Protein AF-A0A060CIF2-F1 (afdb_monomer_lite)

pLDDT: mean 93.08, std 9.23, range [41.12, 98.56]

Structure (mmCIF, N/CA/C/O backbone):
data_AF-A0A060CIF2-F1
#
_entry.id   AF-A0A060CIF2-F1
#
loop_
_atom_site.group_PDB
_atom_site.id
_atom_site.type_symbol
_atom_site.label_atom_id
_atom_site.label_alt_id
_atom_site.label_comp_id
_atom_site.label_asym_id
_atom_site.label_entity_id
_atom_site.label_seq_id
_atom_site.pdbx_PDB_ins_code
_atom_site.Cartn_x
_atom_site.Cartn_y
_atom_site.Cartn_z
_atom_site.occupancy
_atom_site.B_iso_or_equiv
_atom_site.auth_seq_id
_atom_site.auth_comp_id
_atom_site.auth_asym_id
_atom_site.auth_atom_id
_atom_site.pdbx_PDB_model_num
ATOM 1 N N . MET A 1 1 ? 14.300 -0.535 22.846 1.00 42.78 1 MET A N 1
ATOM 2 C CA . MET A 1 1 ? 13.144 -0.936 22.012 1.00 42.78 1 MET A CA 1
ATOM 3 C C . MET A 1 1 ? 12.113 0.181 22.038 1.00 42.78 1 MET A C 1
ATOM 5 O O . MET A 1 1 ? 11.309 0.261 22.956 1.00 42.78 1 MET A O 1
ATOM 9 N N . GLU A 1 2 ? 1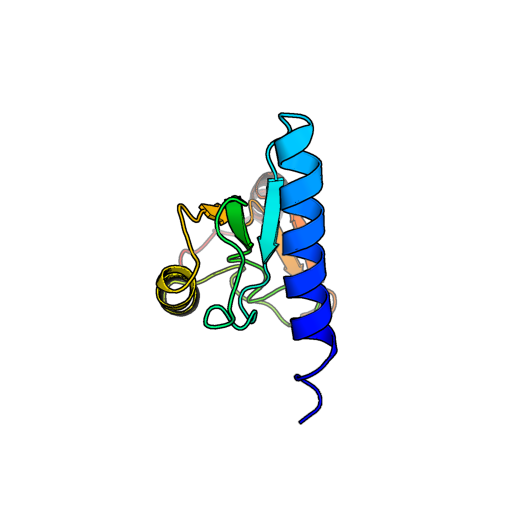2.183 1.083 21.065 1.00 41.12 2 GLU A N 1
ATOM 10 C CA . GLU A 1 2 ? 11.391 2.322 21.007 1.00 41.12 2 GLU A CA 1
ATOM 11 C C . GLU A 1 2 ? 10.076 2.160 20.210 1.00 41.12 2 GLU A C 1
ATOM 13 O O . GLU A 1 2 ? 9.310 3.102 20.050 1.00 41.12 2 GLU A O 1
ATOM 18 N N . GLY A 1 3 ? 9.745 0.927 19.802 1.00 55.94 3 GLY A N 1
ATOM 19 C CA . GLY A 1 3 ? 8.488 0.568 19.126 1.00 55.94 3 GLY A CA 1
ATOM 20 C C . GLY A 1 3 ? 7.241 0.479 20.025 1.00 55.94 3 GLY A C 1
ATOM 21 O O . GLY A 1 3 ? 6.191 0.052 19.572 1.00 55.94 3 GLY A O 1
ATOM 22 N N . SER A 1 4 ? 7.310 0.867 21.304 1.00 73.31 4 SER A N 1
ATOM 23 C CA . SER A 1 4 ? 6.275 0.529 22.304 1.00 73.31 4 SER A CA 1
ATOM 24 C C . SER A 1 4 ? 5.211 1.615 22.548 1.00 73.31 4 SER A C 1
ATOM 26 O O . SER A 1 4 ? 4.114 1.300 23.008 1.00 73.31 4 SER A O 1
ATOM 28 N N . ARG A 1 5 ? 5.480 2.900 22.258 1.00 80.62 5 ARG A N 1
ATOM 29 C CA . ARG A 1 5 ? 4.570 4.007 22.640 1.00 80.62 5 ARG A CA 1
ATOM 30 C C . ARG A 1 5 ? 3.763 4.578 21.477 1.00 80.62 5 ARG A C 1
ATOM 32 O O . ARG A 1 5 ? 2.575 4.838 21.646 1.00 80.62 5 ARG A O 1
ATOM 39 N N . THR A 1 6 ? 4.388 4.784 20.322 1.00 87.69 6 THR A N 1
ATOM 40 C CA . THR A 1 6 ? 3.715 5.361 19.147 1.00 87.69 6 THR A CA 1
ATOM 41 C C . THR A 1 6 ? 2.711 4.381 18.546 1.00 87.69 6 THR A C 1
ATOM 43 O O . THR A 1 6 ? 1.575 4.778 18.314 1.00 87.69 6 THR A O 1
ATOM 46 N N . ALA A 1 7 ? 3.071 3.098 18.417 1.00 87.81 7 ALA A N 1
ATOM 47 C CA . ALA A 1 7 ? 2.162 2.048 17.946 1.00 87.81 7 ALA A CA 1
ATOM 48 C C . ALA A 1 7 ? 0.898 1.950 18.819 1.00 87.81 7 ALA A C 1
ATOM 50 O O . ALA A 1 7 ? -0.215 2.060 18.318 1.00 87.81 7 ALA A O 1
ATOM 51 N N . LYS A 1 8 ? 1.052 1.898 20.151 1.00 93.06 8 LYS A N 1
ATOM 52 C CA . LYS A 1 8 ? -0.091 1.888 21.085 1.00 93.06 8 LYS A CA 1
ATOM 53 C C . LYS A 1 8 ? -0.981 3.124 20.953 1.00 93.06 8 LYS A C 1
ATOM 55 O O . LYS A 1 8 ? -2.201 3.002 20.977 1.00 93.06 8 LYS A O 1
ATOM 60 N N . LYS A 1 9 ? -0.386 4.314 20.800 1.00 96.31 9 LYS A N 1
ATOM 61 C CA . LYS A 1 9 ? -1.144 5.554 20.567 1.00 96.31 9 LYS A CA 1
ATOM 62 C C . LYS A 1 9 ? -1.899 5.516 19.242 1.00 96.31 9 LYS A C 1
ATOM 64 O O . LYS A 1 9 ? -3.032 5.975 19.200 1.00 96.31 9 LYS A O 1
ATOM 69 N N . PHE A 1 10 ? -1.286 4.979 18.190 1.00 96.38 10 PHE A N 1
ATOM 70 C CA . PHE A 1 10 ? -1.923 4.833 16.887 1.00 96.38 10 PHE A CA 1
ATOM 71 C C . PHE A 1 10 ? -3.115 3.874 16.951 1.00 96.38 10 PHE A C 1
ATOM 73 O O . PHE A 1 10 ? -4.204 4.244 16.532 1.00 96.38 10 PHE A O 1
ATOM 80 N N . LEU A 1 11 ? -2.958 2.698 17.562 1.00 97.06 11 LEU A N 1
ATOM 81 C CA . LEU A 1 11 ? -4.053 1.732 17.727 1.00 97.06 11 LEU A CA 1
ATOM 82 C C . LEU A 1 11 ? -5.210 2.312 18.550 1.00 97.06 11 LEU A C 1
ATOM 84 O O . LEU A 1 11 ? -6.367 2.201 18.152 1.00 97.06 11 LEU A O 1
ATOM 88 N N . HIS A 1 12 ? -4.901 3.007 19.648 1.00 97.56 12 HIS A N 1
ATOM 89 C CA . HIS A 1 12 ? -5.919 3.687 20.449 1.00 97.56 12 HIS A CA 1
ATOM 90 C C . HIS A 1 12 ? -6.605 4.824 19.676 1.00 97.56 12 HIS A C 1
ATOM 92 O O . HIS A 1 12 ? -7.816 5.016 19.766 1.00 97.56 12 HIS A O 1
ATOM 98 N N . PHE A 1 13 ? -5.849 5.561 18.862 1.00 98.19 13 PHE A N 1
ATOM 99 C CA . PHE A 1 13 ? -6.417 6.559 17.964 1.00 98.19 13 PHE A CA 1
ATOM 100 C C . PHE A 1 13 ? -7.375 5.925 16.946 1.00 98.19 13 PHE A C 1
ATOM 102 O O . PHE A 1 13 ? -8.459 6.466 16.735 1.00 98.19 13 PHE A O 1
ATOM 109 N N . LEU A 1 14 ? -7.027 4.773 16.363 1.00 98.12 14 LEU A N 1
ATOM 110 C CA . LEU A 1 14 ? -7.911 4.051 15.443 1.00 98.12 14 LEU A CA 1
ATOM 111 C C . LEU A 1 14 ? -9.210 3.609 16.121 1.00 98.12 14 LEU A C 1
ATOM 113 O O . LEU A 1 14 ? -10.274 3.729 15.519 1.00 98.12 14 LEU A O 1
ATOM 117 N N . GLU A 1 15 ? -9.144 3.142 17.367 1.00 98.06 15 GLU A N 1
ATOM 118 C CA . GLU A 1 15 ? -10.321 2.754 18.153 1.00 98.06 15 GLU A CA 1
ATOM 119 C C . GLU A 1 15 ? -11.275 3.940 18.371 1.00 98.06 15 GLU A C 1
ATOM 121 O O . GLU A 1 15 ? -12.478 3.842 18.100 1.00 98.06 15 GLU A O 1
ATOM 126 N N . ILE A 1 16 ? -10.735 5.090 18.791 1.00 98.44 16 ILE A N 1
ATOM 127 C CA . ILE A 1 16 ? -11.511 6.325 18.963 1.00 98.44 16 ILE A CA 1
ATOM 128 C C . ILE A 1 16 ? -12.101 6.763 17.621 1.00 98.44 16 ILE A C 1
ATOM 130 O O . ILE A 1 16 ? -13.302 7.026 17.529 1.00 98.44 16 ILE A O 1
ATOM 134 N N . LEU A 1 17 ? -11.276 6.829 16.574 1.00 98.56 17 LEU A N 1
ATOM 135 C CA . LEU A 1 17 ? -11.692 7.306 15.260 1.00 98.56 17 LEU A CA 1
ATOM 136 C C . LEU A 1 17 ? -12.785 6.418 14.666 1.00 98.56 17 LEU A C 1
ATOM 138 O O . LEU A 1 17 ? -13.763 6.941 14.131 1.00 98.56 17 LEU A O 1
ATOM 142 N N . TYR A 1 18 ? -12.658 5.097 14.793 1.00 98.25 18 TYR A N 1
ATOM 143 C CA . TYR A 1 18 ? -13.677 4.160 14.337 1.00 98.25 18 TYR A CA 1
ATOM 144 C C . TYR A 1 18 ? -14.981 4.340 15.108 1.00 98.25 18 TYR A C 1
ATOM 146 O O . TYR A 1 18 ? -16.031 4.490 14.489 1.00 98.25 18 TYR A O 1
ATOM 154 N N . THR A 1 19 ? -14.919 4.412 16.440 1.00 98.31 19 THR A N 1
ATOM 155 C CA . THR A 1 19 ? -16.103 4.607 17.289 1.00 98.31 19 THR A CA 1
ATOM 156 C C . THR A 1 19 ? -16.866 5.869 16.892 1.00 98.31 19 THR A C 1
ATOM 158 O O . THR A 1 19 ? -18.075 5.824 16.659 1.00 98.31 19 THR A O 1
ATOM 161 N N . GLN A 1 20 ? -16.154 6.989 16.747 1.00 98.50 20 GLN A N 1
ATOM 162 C CA . GLN A 1 20 ? -16.744 8.277 16.376 1.00 98.50 20 GLN A CA 1
ATOM 163 C C . GLN A 1 20 ? -17.279 8.287 14.939 1.00 98.50 20 GLN A C 1
ATOM 165 O O . GLN A 1 20 ? -18.332 8.866 14.674 1.00 98.50 20 GLN A O 1
ATOM 170 N N . SER A 1 21 ? -16.575 7.643 14.006 1.00 98.31 21 SER A N 1
ATOM 171 C CA . SER A 1 21 ? -17.008 7.543 12.607 1.00 98.31 21 SER A CA 1
ATOM 172 C C . SER A 1 21 ? -18.264 6.683 12.483 1.00 98.31 21 SER A C 1
ATOM 174 O O . SER A 1 21 ? -19.242 7.100 11.864 1.00 98.31 21 SER A O 1
ATOM 176 N N . ASN A 1 22 ? -18.284 5.531 13.155 1.00 97.69 22 ASN A N 1
ATOM 177 C CA . ASN A 1 22 ? -19.401 4.595 13.135 1.00 97.69 22 ASN A CA 1
ATOM 178 C C . ASN A 1 22 ? -20.673 5.197 13.753 1.00 97.69 22 ASN A C 1
ATOM 180 O O . ASN A 1 22 ? -21.751 5.062 13.182 1.00 97.69 22 ASN A O 1
ATOM 184 N N . GLN A 1 23 ? -20.555 5.945 14.859 1.00 98.25 23 GLN A N 1
ATOM 185 C CA . GLN A 1 23 ? -21.681 6.688 15.455 1.00 98.25 23 GLN A CA 1
ATOM 186 C C . GLN A 1 23 ? -22.319 7.697 14.488 1.00 98.25 23 GLN A C 1
ATOM 188 O O . GLN A 1 23 ? -23.492 8.033 14.629 1.00 98.25 23 GLN A O 1
ATOM 193 N N . LYS A 1 24 ? -21.559 8.167 13.494 1.00 98.31 24 LYS A N 1
ATOM 194 C CA . LYS A 1 24 ? -22.017 9.093 12.451 1.00 98.31 24 LYS A CA 1
ATOM 195 C C . LYS A 1 24 ? -22.400 8.391 11.144 1.00 98.31 24 LYS A C 1
ATOM 197 O O . LYS A 1 24 ? -22.661 9.070 10.155 1.00 98.31 24 LYS A O 1
ATOM 202 N N . GLY A 1 25 ? -22.404 7.057 11.108 1.00 98.06 25 GLY A N 1
ATOM 203 C CA . GLY A 1 25 ? -22.665 6.281 9.892 1.00 98.06 25 GLY A CA 1
ATOM 204 C C . GLY A 1 25 ? -21.562 6.389 8.830 1.00 98.06 25 GLY A C 1
ATOM 205 O O . GLY A 1 25 ? -21.808 6.101 7.660 1.00 98.06 25 GLY A O 1
ATOM 206 N N . LEU A 1 26 ? -20.352 6.814 9.211 1.00 98.38 26 LEU A N 1
ATOM 207 C CA . LEU A 1 26 ? -19.204 6.940 8.315 1.00 98.38 26 LEU A CA 1
ATOM 208 C C . LEU A 1 26 ? -18.354 5.667 8.344 1.00 98.38 26 LEU A C 1
ATOM 210 O O . LEU A 1 26 ? -18.027 5.140 9.409 1.00 98.38 26 LEU A O 1
ATOM 214 N N . LYS A 1 27 ? -17.946 5.202 7.160 1.00 97.06 27 LYS A N 1
ATOM 215 C CA . LYS A 1 27 ? -16.992 4.095 7.014 1.00 97.06 27 LYS A CA 1
ATOM 216 C C . LYS A 1 27 ? -15.567 4.607 7.216 1.00 97.06 27 LYS A C 1
ATOM 218 O O . LYS A 1 27 ? -15.231 5.684 6.728 1.00 97.06 27 LYS A O 1
ATOM 223 N N . LEU A 1 28 ? -14.726 3.809 7.873 1.00 97.69 28 LEU A N 1
ATOM 224 C CA . LEU A 1 28 ? -13.309 4.113 8.066 1.00 97.69 28 LEU A CA 1
ATOM 225 C C . LEU A 1 28 ? -12.438 3.148 7.258 1.00 97.69 28 LEU A C 1
ATOM 227 O O . LEU A 1 28 ? -12.608 1.932 7.348 1.00 97.69 28 LEU A O 1
ATOM 231 N N . ARG A 1 29 ? -11.488 3.701 6.502 1.00 97.75 29 ARG A N 1
ATOM 232 C CA . ARG A 1 29 ? -10.416 2.971 5.822 1.00 97.75 29 ARG A CA 1
ATOM 233 C C . ARG A 1 29 ? -9.070 3.438 6.370 1.00 97.75 29 ARG A C 1
ATOM 235 O O . ARG A 1 29 ? -8.896 4.633 6.593 1.00 97.75 29 ARG A O 1
ATOM 242 N N . VAL A 1 30 ? -8.153 2.503 6.596 1.00 97.81 30 VAL A N 1
ATOM 243 C CA . VAL A 1 30 ? -6.820 2.764 7.150 1.00 97.81 30 VAL A CA 1
ATOM 244 C C . VAL A 1 30 ? -5.774 2.163 6.226 1.00 97.81 30 VAL A C 1
ATOM 246 O O . VAL A 1 30 ? -5.763 0.948 6.020 1.00 97.81 30 VAL A O 1
ATOM 249 N N . ASP A 1 31 ? -4.889 3.012 5.713 1.00 97.69 31 ASP A N 1
ATOM 250 C CA . ASP A 1 31 ? -3.772 2.585 4.880 1.00 97.69 31 ASP A CA 1
ATOM 251 C C . ASP A 1 31 ? -2.569 2.237 5.766 1.00 97.69 31 ASP A C 1
ATOM 253 O O . ASP A 1 31 ? -2.183 3.010 6.647 1.00 97.69 31 ASP A O 1
ATOM 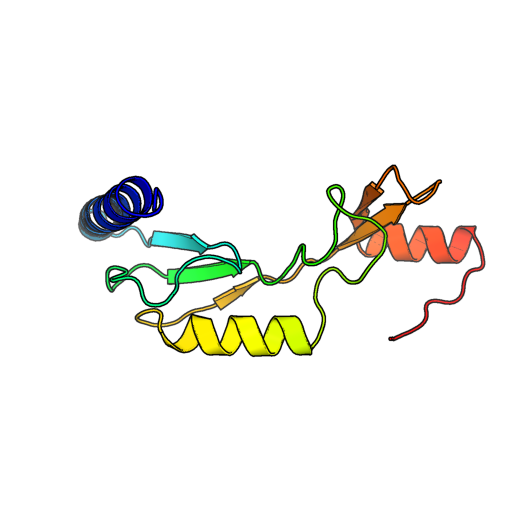257 N N . LEU A 1 32 ? -1.991 1.058 5.547 1.00 97.50 32 LEU A N 1
ATOM 258 C CA . LEU A 1 32 ? -0.857 0.530 6.298 1.00 97.50 32 LEU A CA 1
ATOM 259 C C . LEU A 1 32 ? 0.326 0.280 5.364 1.00 97.50 32 LEU A C 1
ATOM 261 O O . LEU A 1 32 ? 0.173 -0.231 4.250 1.00 97.50 32 LEU A O 1
ATOM 265 N N . GLU A 1 33 ? 1.525 0.605 5.837 1.00 95.94 33 GLU A N 1
ATOM 266 C CA . GLU A 1 33 ? 2.753 0.263 5.127 1.00 95.94 33 GLU A CA 1
ATOM 267 C C . GLU A 1 33 ? 3.093 -1.235 5.277 1.00 95.94 33 GLU A C 1
ATOM 269 O O . GLU A 1 33 ? 2.760 -1.843 6.297 1.00 95.94 33 GLU A O 1
ATOM 274 N N . PRO A 1 34 ? 3.802 -1.847 4.314 1.00 95.75 34 PRO A N 1
ATOM 275 C CA . PRO A 1 34 ? 4.172 -3.269 4.326 1.00 95.75 34 PRO A CA 1
ATOM 276 C C . PRO A 1 34 ? 4.955 -3.759 5.549 1.00 95.75 34 PRO A C 1
ATOM 278 O O . PRO A 1 34 ? 4.958 -4.956 5.827 1.00 95.75 34 PRO A O 1
ATOM 281 N N . ALA A 1 35 ? 5.664 -2.856 6.234 1.00 92.94 35 ALA A N 1
ATOM 282 C CA . ALA A 1 35 ? 6.474 -3.157 7.416 1.00 92.94 35 ALA A CA 1
ATOM 283 C C . ALA A 1 35 ? 5.699 -3.011 8.738 1.00 92.94 35 ALA A C 1
ATOM 285 O O . ALA A 1 35 ? 6.256 -3.253 9.810 1.00 92.94 35 ALA A O 1
ATOM 286 N N . THR A 1 36 ? 4.425 -2.621 8.665 1.00 92.75 36 THR A N 1
ATOM 287 C CA . THR A 1 36 ? 3.551 -2.469 9.827 1.00 92.75 36 THR A CA 1
ATOM 288 C C . THR A 1 36 ? 3.474 -3.783 10.621 1.00 92.75 36 THR A C 1
ATOM 290 O O . THR A 1 36 ? 3.331 -4.851 10.019 1.00 92.75 36 THR A O 1
ATOM 293 N N . PRO A 1 37 ? 3.524 -3.750 11.967 1.00 94.44 37 PRO A N 1
ATOM 294 C CA . PRO A 1 37 ? 3.373 -4.944 12.796 1.00 94.44 37 PRO A CA 1
ATOM 295 C C . PRO A 1 37 ? 1.927 -5.467 12.763 1.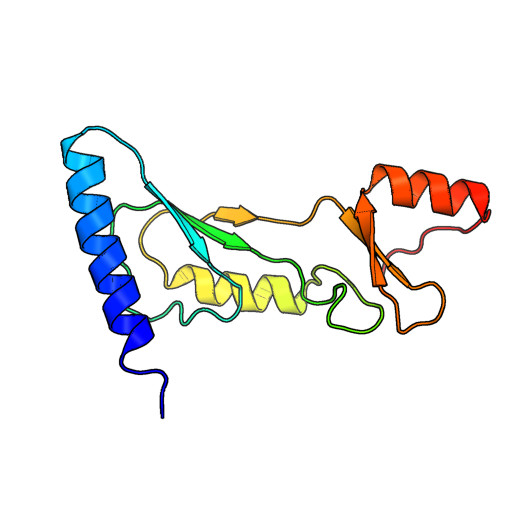00 94.44 37 PRO A C 1
ATOM 297 O O . PRO A 1 37 ? 1.132 -5.191 13.651 1.00 94.44 37 PRO A O 1
ATOM 300 N N . PHE A 1 38 ? 1.569 -6.257 11.748 1.00 95.88 38 PHE A N 1
ATOM 301 C CA . PHE A 1 38 ? 0.191 -6.731 11.533 1.00 95.88 38 PHE A CA 1
ATOM 302 C C . PHE A 1 38 ? -0.394 -7.586 12.670 1.00 95.88 38 PHE A C 1
ATOM 304 O O . PHE A 1 38 ? -1.606 -7.751 12.737 1.00 95.88 38 PHE A O 1
ATOM 311 N N . ALA A 1 39 ? 0.453 -8.122 13.552 1.00 95.62 39 ALA A N 1
ATOM 312 C CA . ALA A 1 39 ? 0.045 -8.891 14.728 1.00 95.62 39 ALA A CA 1
ATOM 313 C C . ALA A 1 39 ? -0.396 -8.018 15.921 1.00 95.62 39 ALA A C 1
ATOM 315 O O . ALA A 1 39 ? -0.844 -8.554 16.936 1.00 95.62 39 ALA A O 1
ATOM 316 N N . ASP A 1 40 ? -0.234 -6.696 15.835 1.00 96.06 40 ASP A N 1
ATOM 317 C CA . ASP A 1 40 ? -0.705 -5.776 16.865 1.00 96.06 40 ASP A CA 1
ATOM 318 C C . ASP A 1 40 ? -2.244 -5.810 16.984 1.00 96.06 40 ASP A C 1
ATOM 320 O O . ASP A 1 40 ? -2.939 -6.184 16.036 1.00 96.06 40 ASP A O 1
ATOM 324 N N . PRO A 1 41 ? -2.820 -5.415 18.136 1.00 95.62 41 PRO A N 1
ATOM 325 C CA . PRO A 1 41 ? -4.261 -5.497 18.374 1.00 95.62 41 PRO A CA 1
ATOM 326 C C . PRO A 1 41 ? -5.032 -4.383 17.643 1.00 95.62 41 PRO A C 1
ATOM 328 O O . PRO A 1 41 ? -5.548 -3.449 18.258 1.00 95.62 41 PRO A O 1
ATOM 331 N N . TYR A 1 42 ? -5.099 -4.468 16.315 1.00 97.31 42 TYR A N 1
ATOM 332 C CA . TYR A 1 42 ? -5.914 -3.589 15.479 1.00 97.31 42 TYR A CA 1
ATOM 333 C C . TYR A 1 42 ? -7.404 -3.708 15.849 1.00 97.31 42 TYR A C 1
ATOM 335 O O . TYR A 1 42 ? -7.894 -4.821 16.055 1.00 97.31 42 TYR A O 1
ATOM 343 N N . PRO A 1 43 ? -8.149 -2.589 15.950 1.00 96.81 43 PRO A N 1
ATOM 344 C CA . PRO A 1 43 ? -9.576 -2.645 16.246 1.00 96.81 43 PRO A CA 1
ATOM 345 C C . PRO A 1 43 ? -10.361 -3.297 15.101 1.00 96.81 43 PRO A C 1
ATOM 347 O O . PRO A 1 43 ? -10.094 -3.068 13.925 1.00 96.81 43 PRO A O 1
ATOM 350 N N . LEU A 1 44 ? -11.383 -4.082 15.436 1.00 97.00 44 LEU A N 1
ATOM 351 C CA . LEU A 1 44 ? -12.328 -4.595 14.445 1.00 97.00 44 LEU A CA 1
ATOM 352 C C . LEU A 1 44 ? -13.218 -3.457 13.921 1.00 97.00 44 LEU A C 1
ATOM 354 O O . LEU A 1 44 ? -13.718 -2.652 14.705 1.00 97.00 44 LEU A O 1
ATOM 358 N N . GLY A 1 45 ? -13.476 -3.439 12.611 1.00 96.00 45 GLY A N 1
ATOM 359 C CA . GLY A 1 45 ? -14.453 -2.540 11.990 1.00 96.00 45 GLY A CA 1
ATOM 360 C C . GLY A 1 45 ? -13.915 -1.648 10.868 1.00 96.00 45 GLY A C 1
ATOM 361 O O . GLY A 1 45 ? -14.573 -1.570 9.827 1.00 96.00 45 GLY A O 1
ATOM 362 N N . PRO A 1 46 ? -12.740 -1.004 11.006 1.00 97.31 46 PRO A N 1
ATOM 363 C CA . PRO A 1 46 ? -12.090 -0.334 9.886 1.00 97.31 46 PRO A CA 1
ATOM 364 C C . PRO A 1 46 ? -11.768 -1.312 8.751 1.00 97.31 46 PRO A C 1
ATOM 366 O O . PRO A 1 46 ? -11.462 -2.479 8.989 1.00 97.31 46 PRO A O 1
ATOM 369 N N . GLN A 1 47 ? -11.778 -0.824 7.511 1.00 97.81 47 GLN A N 1
ATOM 370 C CA . GLN A 1 47 ? -11.174 -1.541 6.391 1.00 97.81 47 GLN A CA 1
ATOM 371 C C . GLN A 1 47 ? -9.675 -1.247 6.362 1.00 97.81 47 GLN A C 1
ATOM 373 O O . GLN A 1 47 ? -9.278 -0.095 6.184 1.00 97.81 47 GLN A O 1
ATOM 378 N N . TYR A 1 48 ? -8.849 -2.281 6.470 1.00 98.25 48 TYR A N 1
ATOM 379 C CA . TYR A 1 48 ? -7.400 -2.142 6.358 1.00 98.25 48 TYR A CA 1
ATOM 380 C C . TYR A 1 48 ? -6.941 -2.358 4.919 1.00 98.25 48 TYR A C 1
ATOM 382 O O . TYR A 1 48 ? -7.244 -3.387 4.309 1.00 98.25 48 TYR A O 1
ATOM 390 N N . VAL A 1 49 ? -6.204 -1.389 4.381 1.00 98.25 49 VAL A N 1
ATOM 391 C CA . VAL A 1 49 ? -5.589 -1.471 3.054 1.00 98.25 49 VAL A CA 1
ATOM 392 C C . VAL A 1 49 ? -4.080 -1.469 3.215 1.00 98.25 49 VAL A C 1
ATOM 394 O O . VAL A 1 49 ? -3.518 -0.553 3.804 1.00 98.25 49 VAL A O 1
ATOM 397 N N . VAL A 1 50 ? -3.408 -2.495 2.703 1.00 98.31 50 VAL A N 1
ATOM 398 C CA . VAL A 1 50 ? -1.946 -2.575 2.761 1.00 98.31 50 VAL A CA 1
ATOM 399 C C . VAL A 1 50 ? -1.353 -2.128 1.435 1.00 98.31 50 VAL A C 1
ATOM 401 O O . VAL A 1 50 ? -1.726 -2.616 0.367 1.00 98.31 50 VAL A O 1
ATOM 404 N N . MET A 1 51 ? -0.424 -1.181 1.512 1.00 97.75 51 MET A N 1
ATOM 405 C CA . MET A 1 51 ? 0.256 -0.579 0.368 1.00 97.75 51 MET A CA 1
ATOM 406 C C . MET A 1 51 ? 1.374 -1.493 -0.144 1.00 97.75 51 MET A C 1
ATOM 408 O O . MET A 1 51 ? 2.541 -1.264 0.160 1.00 97.75 51 MET A O 1
ATOM 412 N N . ILE A 1 52 ? 1.042 -2.543 -0.904 1.00 97.38 52 ILE A N 1
ATOM 413 C CA . ILE A 1 52 ? 2.004 -3.526 -1.442 1.00 97.38 52 ILE A CA 1
ATOM 414 C C . ILE A 1 52 ? 2.737 -2.951 -2.664 1.00 97.38 52 ILE A C 1
ATOM 416 O O . ILE A 1 52 ? 2.646 -3.440 -3.788 1.00 97.38 52 ILE A O 1
ATOM 420 N N . TYR A 1 53 ? 3.469 -1.869 -2.439 1.00 94.56 53 TYR A N 1
ATOM 421 C CA . TYR A 1 53 ? 4.330 -1.212 -3.410 1.00 94.56 53 TYR A CA 1
ATOM 422 C C . TYR A 1 53 ? 5.469 -0.486 -2.690 1.00 94.56 53 TYR A C 1
ATOM 424 O O . TYR A 1 53 ? 5.559 -0.505 -1.465 1.00 94.56 53 TYR A O 1
ATOM 432 N N . ASN A 1 54 ? 6.337 0.172 -3.463 1.00 91.94 54 ASN A N 1
ATOM 433 C CA . ASN A 1 54 ? 7.537 0.851 -2.976 1.00 91.94 54 ASN A CA 1
ATOM 434 C C . ASN A 1 54 ? 8.546 -0.092 -2.303 1.00 91.94 54 ASN A C 1
ATOM 436 O O . ASN A 1 54 ? 9.294 0.343 -1.435 1.00 91.94 54 ASN A O 1
ATOM 440 N N . LEU A 1 55 ? 8.616 -1.354 -2.748 1.00 94.81 55 LEU A N 1
ATOM 441 C CA . LEU A 1 55 ? 9.782 -2.200 -2.475 1.00 94.81 55 LEU A CA 1
ATOM 442 C C . LEU A 1 55 ? 11.062 -1.527 -3.000 1.00 94.81 55 LEU A C 1
ATOM 444 O O . LEU A 1 55 ? 12.074 -1.498 -2.309 1.00 94.81 55 LEU A O 1
ATOM 448 N N . TYR A 1 56 ? 10.962 -0.944 -4.198 1.00 93.25 56 TYR A N 1
ATOM 449 C CA . TYR A 1 56 ? 11.910 0.013 -4.755 1.00 93.25 56 TYR A CA 1
ATOM 450 C C . TYR A 1 56 ? 11.174 1.303 -5.147 1.00 9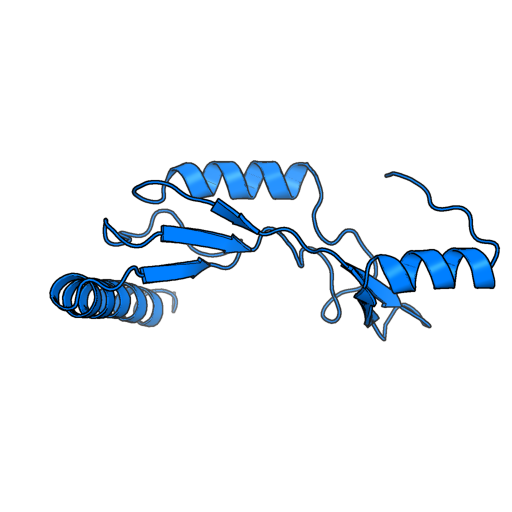3.25 56 TYR A C 1
ATOM 452 O O . TYR A 1 56 ? 9.994 1.293 -5.523 1.00 93.25 56 TYR A O 1
ATOM 460 N N . GLY A 1 57 ? 11.855 2.440 -5.048 1.00 91.00 57 GLY A N 1
ATOM 461 C CA . GLY A 1 57 ? 11.292 3.756 -5.324 1.00 91.00 57 GLY A CA 1
ATOM 462 C C . GLY A 1 57 ? 12.351 4.852 -5.378 1.00 91.00 57 GLY A C 1
ATOM 463 O O . GLY A 1 57 ? 13.538 4.583 -5.473 1.00 91.00 57 GLY A O 1
ATOM 464 N N . THR A 1 58 ? 11.933 6.112 -5.276 1.00 90.88 58 THR A N 1
ATOM 465 C CA . THR A 1 58 ? 12.851 7.271 -5.292 1.00 90.88 58 THR A CA 1
ATOM 466 C C . THR A 1 58 ? 13.831 7.310 -4.111 1.00 90.88 58 THR A C 1
ATOM 468 O O . THR A 1 58 ? 14.793 8.065 -4.133 1.00 90.88 58 THR A O 1
ATOM 471 N N . HIS A 1 59 ? 13.587 6.501 -3.080 1.00 88.44 59 HIS A N 1
ATOM 472 C CA . HIS A 1 59 ? 14.429 6.339 -1.896 1.00 88.44 59 HIS A CA 1
ATOM 473 C C . HIS A 1 59 ? 15.428 5.171 -2.020 1.00 88.44 59 HIS A C 1
ATOM 475 O O . HIS A 1 59 ? 16.145 4.875 -1.067 1.00 88.44 59 HIS A O 1
ATOM 481 N N . SER A 1 60 ? 15.451 4.479 -3.161 1.00 89.69 60 SER A N 1
ATOM 482 C CA . SER A 1 60 ? 16.327 3.342 -3.448 1.00 89.69 60 SER A CA 1
ATOM 483 C C . SER A 1 60 ? 16.937 3.462 -4.851 1.00 89.69 60 SER A C 1
ATOM 485 O O . SER A 1 60 ? 16.585 4.348 -5.632 1.00 89.69 60 SER A O 1
ATOM 487 N N . GLY A 1 61 ? 17.820 2.524 -5.199 1.00 90.25 61 GLY A N 1
ATOM 488 C CA . GLY A 1 61 ? 18.214 2.300 -6.593 1.00 90.25 61 GLY A CA 1
ATOM 489 C C . GLY A 1 61 ? 17.097 1.648 -7.429 1.00 90.25 61 GLY A C 1
ATOM 490 O O . GLY A 1 61 ? 15.999 1.414 -6.903 1.00 90.25 61 GLY A O 1
ATOM 491 N N . PRO A 1 62 ? 17.377 1.331 -8.707 1.00 92.44 62 PRO A N 1
ATOM 492 C CA . PRO A 1 62 ? 16.434 0.674 -9.609 1.00 92.44 62 PRO A CA 1
ATOM 493 C C . PRO A 1 62 ? 15.954 -0.684 -9.090 1.00 92.44 62 PRO A C 1
ATOM 495 O O . PRO A 1 62 ? 16.732 -1.460 -8.533 1.00 92.44 62 PRO A O 1
ATOM 498 N N . GLY A 1 63 ? 14.677 -0.984 -9.315 1.00 92.81 63 GLY A N 1
ATOM 499 C CA . GLY A 1 63 ? 14.086 -2.280 -8.994 1.00 92.81 63 GLY A CA 1
ATOM 500 C C . GLY A 1 63 ? 12.558 -2.282 -9.085 1.00 92.81 63 GLY A C 1
ATOM 501 O O . GLY A 1 63 ? 11.945 -1.240 -9.348 1.00 92.81 63 GLY A O 1
ATOM 502 N N . PRO A 1 64 ? 11.924 -3.448 -8.875 1.00 94.69 64 PRO A N 1
ATOM 503 C CA . PRO A 1 64 ? 10.481 -3.604 -9.011 1.00 94.69 64 PRO A CA 1
ATOM 504 C C . PRO A 1 64 ? 9.717 -2.862 -7.908 1.00 94.69 64 PRO A C 1
ATOM 506 O O . PRO A 1 64 ? 10.077 -2.905 -6.733 1.00 94.69 64 PRO A O 1
ATOM 509 N N . LYS A 1 65 ? 8.586 -2.232 -8.245 1.00 94.88 65 LYS A N 1
ATOM 510 C CA . LYS A 1 65 ? 7.715 -1.602 -7.232 1.00 94.88 65 LYS A CA 1
ATOM 511 C C . LYS A 1 65 ? 7.148 -2.621 -6.243 1.00 94.88 65 LYS A C 1
ATOM 513 O O . LYS A 1 65 ? 6.975 -2.287 -5.071 1.00 94.88 65 LYS A O 1
ATOM 518 N N . ALA A 1 66 ? 6.894 -3.837 -6.716 1.00 96.06 66 ALA A N 1
ATOM 519 C CA . ALA A 1 66 ? 6.552 -5.024 -5.946 1.00 96.06 66 ALA A CA 1
ATOM 520 C C . ALA A 1 66 ? 6.985 -6.266 -6.744 1.00 96.06 66 ALA A C 1
ATOM 522 O O . ALA A 1 66 ? 6.909 -6.249 -7.968 1.00 96.06 66 ALA A O 1
ATOM 523 N N . ASN A 1 67 ? 7.419 -7.327 -6.063 1.00 96.06 67 ASN A N 1
ATOM 524 C CA . ASN A 1 67 ? 7.727 -8.626 -6.671 1.00 96.06 67 ASN A CA 1
ATOM 525 C C . ASN A 1 67 ? 7.006 -9.759 -5.924 1.00 96.06 67 ASN A C 1
ATOM 527 O O . ASN A 1 67 ? 6.478 -9.545 -4.831 1.00 96.06 67 ASN A O 1
ATOM 531 N N . GLU A 1 68 ? 6.980 -10.964 -6.496 1.00 96.19 68 GLU A N 1
ATOM 532 C CA . GLU A 1 68 ? 6.256 -12.101 -5.911 1.00 96.19 68 GLU A CA 1
ATOM 533 C C . GLU A 1 68 ? 6.681 -12.416 -4.461 1.00 96.19 68 GLU A C 1
ATOM 535 O O . GLU A 1 68 ? 5.796 -12.451 -3.598 1.00 96.19 68 GLU A O 1
ATOM 540 N N . PRO A 1 69 ? 7.982 -12.549 -4.117 1.00 96.88 69 PRO A N 1
ATOM 541 C CA . PRO A 1 69 ? 8.386 -12.820 -2.734 1.00 96.88 69 PRO A CA 1
ATOM 542 C C . PRO A 1 69 ? 7.895 -11.761 -1.741 1.00 96.88 69 PRO A C 1
ATOM 544 O O . PRO A 1 69 ? 7.455 -12.084 -0.634 1.00 96.88 69 PRO A O 1
ATOM 547 N N . PHE A 1 70 ? 7.941 -10.487 -2.135 1.00 97.12 70 PHE A N 1
ATOM 548 C CA . PHE A 1 70 ? 7.444 -9.386 -1.322 1.00 97.12 70 PHE A CA 1
ATOM 549 C C . PHE A 1 70 ? 5.928 -9.456 -1.132 1.00 97.12 70 PHE A C 1
ATOM 551 O O . PHE A 1 70 ? 5.460 -9.354 0.003 1.00 97.12 70 PHE A O 1
ATOM 558 N N . ILE A 1 71 ? 5.174 -9.682 -2.213 1.00 97.62 71 ILE A N 1
ATOM 559 C CA . ILE A 1 71 ? 3.710 -9.795 -2.182 1.00 97.62 71 ILE A CA 1
ATOM 560 C C . ILE A 1 71 ? 3.286 -10.946 -1.269 1.00 97.62 71 ILE A C 1
ATOM 562 O O . ILE A 1 71 ? 2.440 -10.745 -0.396 1.00 97.62 71 ILE A O 1
ATOM 566 N N . VAL A 1 72 ? 3.895 -12.126 -1.415 1.00 97.62 72 VAL A N 1
ATOM 567 C CA . VAL A 1 72 ? 3.573 -13.311 -0.603 1.00 97.62 72 VAL A CA 1
ATOM 568 C C . VAL A 1 72 ? 3.838 -13.046 0.876 1.00 97.62 72 VAL A C 1
ATOM 570 O O . VAL A 1 72 ? 2.955 -13.269 1.705 1.00 97.62 72 VAL A O 1
ATOM 573 N N . ARG A 1 73 ? 5.013 -12.503 1.217 1.00 97.25 73 ARG A N 1
ATOM 574 C CA . ARG A 1 73 ? 5.378 -12.186 2.607 1.00 97.25 73 ARG A CA 1
ATOM 575 C C . ARG A 1 73 ? 4.396 -11.204 3.249 1.00 97.25 73 ARG A C 1
ATOM 577 O O . ARG A 1 73 ? 3.960 -11.418 4.376 1.00 97.25 73 ARG A O 1
ATOM 584 N N . VAL A 1 74 ? 4.054 -10.122 2.548 1.00 97.81 74 VAL A N 1
ATOM 585 C CA . VAL A 1 74 ? 3.131 -9.101 3.071 1.00 97.81 74 VAL A CA 1
ATOM 586 C C . VAL A 1 74 ? 1.718 -9.672 3.210 1.00 97.81 74 VAL A C 1
ATOM 588 O O . VAL A 1 74 ? 1.082 -9.470 4.241 1.00 97.81 74 VAL A O 1
ATOM 591 N N . SER A 1 75 ? 1.262 -10.461 2.235 1.00 96.81 75 SER A N 1
ATOM 592 C CA . SER A 1 75 ? -0.062 -11.099 2.257 1.00 96.81 75 SER A CA 1
ATOM 593 C C . SER A 1 75 ? -0.224 -12.083 3.420 1.00 96.81 75 SER A C 1
ATOM 595 O O . SER A 1 75 ? -1.289 -12.143 4.030 1.00 96.81 75 SER A O 1
ATOM 597 N N . GLN A 1 76 ? 0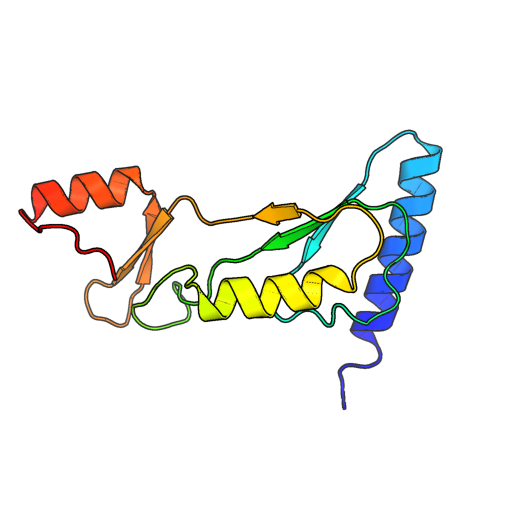.831 -12.821 3.781 1.00 96.75 76 GLN A N 1
ATOM 598 C CA . GLN A 1 76 ? 0.822 -13.679 4.972 1.00 96.75 76 GLN A CA 1
ATOM 599 C C . GLN A 1 76 ? 0.628 -12.865 6.255 1.00 96.75 76 GLN A C 1
ATOM 601 O O . GLN A 1 76 ? -0.139 -13.261 7.128 1.00 96.75 76 GLN A O 1
ATOM 606 N N . GLY A 1 77 ? 1.281 -11.706 6.356 1.00 96.38 77 GLY A N 1
ATOM 607 C CA . GLY A 1 77 ? 1.101 -10.790 7.479 1.00 96.38 77 GLY A CA 1
ATOM 608 C C . GLY A 1 77 ? -0.302 -10.178 7.534 1.00 96.38 77 GLY A C 1
ATOM 609 O O . GLY A 1 77 ? -0.900 -10.108 8.604 1.00 96.38 77 GLY A O 1
ATOM 610 N N . MET A 1 78 ? -0.868 -9.814 6.380 1.00 97.06 78 MET A N 1
ATOM 611 C CA . MET A 1 78 ? -2.236 -9.288 6.269 1.00 97.06 78 MET A CA 1
ATOM 612 C C . MET A 1 78 ? -3.300 -10.238 6.821 1.00 97.06 78 MET A C 1
ATOM 614 O O . MET A 1 78 ? -4.343 -9.766 7.263 1.00 97.06 78 MET A O 1
ATOM 618 N N . ALA A 1 79 ? -3.050 -11.551 6.825 1.00 95.94 79 ALA A N 1
ATOM 619 C CA . ALA A 1 79 ? -3.969 -12.537 7.394 1.00 95.94 79 ALA A CA 1
ATOM 620 C C . ALA A 1 79 ? -4.150 -12.400 8.920 1.00 95.94 79 ALA A C 1
ATOM 622 O O . ALA A 1 79 ? -5.082 -12.977 9.474 1.00 95.94 79 ALA A O 1
ATOM 623 N N . LEU A 1 80 ? -3.274 -11.648 9.597 1.00 97.06 80 LEU A N 1
ATOM 624 C CA . LEU A 1 80 ? -3.366 -11.360 11.032 1.00 97.06 80 LEU A CA 1
ATOM 625 C C . LEU A 1 80 ? -4.258 -10.150 11.345 1.00 97.06 80 LEU A C 1
ATOM 627 O O . LEU A 1 80 ? -4.675 -9.982 12.490 1.00 97.06 80 LEU A O 1
ATOM 631 N N . LEU A 1 81 ? -4.560 -9.313 10.348 1.00 97.50 81 LEU A N 1
ATOM 632 C CA . LEU A 1 81 ? -5.430 -8.154 10.527 1.00 97.50 81 LEU A CA 1
ATOM 633 C C . LEU A 1 81 ? -6.896 -8.593 10.670 1.00 97.50 81 LEU A C 1
ATOM 635 O O . LEU A 1 81 ? -7.332 -9.544 10.017 1.00 97.50 81 LEU A O 1
ATOM 639 N N . PRO A 1 82 ? -7.697 -7.885 11.481 1.00 97.00 82 PRO A N 1
ATOM 640 C CA . PRO A 1 82 ? -9.102 -8.213 11.651 1.00 97.00 82 PRO A CA 1
ATOM 641 C C . PRO A 1 82 ? -9.937 -7.790 10.433 1.00 97.00 82 PRO A C 1
ATOM 643 O O . PRO A 1 82 ? -9.734 -6.729 9.841 1.00 97.00 82 PRO A O 1
ATOM 646 N N . GLY A 1 83 ? -10.962 -8.587 10.123 1.00 93.69 83 GLY A N 1
ATOM 647 C CA . GLY A 1 83 ? -11.942 -8.277 9.081 1.00 93.69 83 GLY A CA 1
ATOM 648 C C . GLY A 1 83 ? -11.419 -8.451 7.652 1.00 93.69 83 GLY A C 1
ATOM 649 O O . GLY A 1 83 ? -10.449 -9.160 7.398 1.00 93.69 83 GLY A O 1
ATOM 650 N N . HIS A 1 84 ? -12.107 -7.828 6.693 1.00 90.56 84 HIS A N 1
ATOM 651 C CA . HIS A 1 84 ? -11.693 -7.860 5.292 1.00 90.56 84 HIS A CA 1
ATOM 652 C C . HIS A 1 84 ? -10.559 -6.866 5.038 1.00 90.56 84 HIS A C 1
ATOM 654 O O . HIS A 1 84 ? -10.716 -5.660 5.247 1.00 90.56 84 HIS A O 1
ATOM 660 N N . THR A 1 85 ? -9.447 -7.374 4.517 1.00 95.00 85 THR A N 1
ATOM 661 C CA . THR A 1 85 ? -8.307 -6.568 4.082 1.00 95.00 85 THR A CA 1
ATOM 662 C C . THR A 1 85 ? -8.340 -6.333 2.575 1.00 95.00 85 THR A C 1
ATOM 664 O O . THR A 1 85 ? -9.030 -7.016 1.814 1.00 95.00 85 THR A O 1
ATOM 6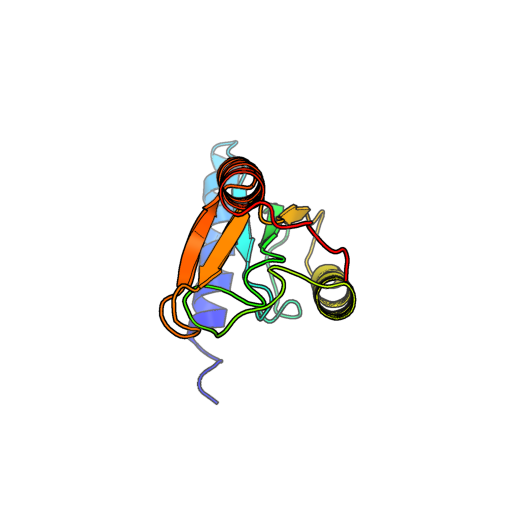67 N N . SER A 1 86 ? -7.619 -5.317 2.116 1.00 96.69 86 SER A N 1
ATOM 668 C CA . SER A 1 86 ? -7.394 -5.078 0.690 1.00 96.69 86 SER A CA 1
ATOM 669 C C . SER A 1 86 ? -5.931 -4.736 0.441 1.00 96.69 86 SER A C 1
ATOM 671 O O . SER A 1 86 ? -5.251 -4.212 1.318 1.00 96.69 86 SER A O 1
ATOM 673 N N . ALA A 1 87 ? -5.441 -5.046 -0.752 1.00 97.06 87 ALA A N 1
ATOM 674 C CA . ALA A 1 87 ? -4.101 -4.678 -1.185 1.00 97.06 87 ALA A CA 1
ATOM 675 C C . ALA A 1 87 ? -4.187 -3.519 -2.178 1.00 97.06 87 ALA A C 1
ATOM 677 O O . ALA A 1 87 ? -5.050 -3.519 -3.059 1.00 97.06 87 ALA A O 1
ATOM 678 N N . ALA A 1 88 ? -3.288 -2.551 -2.045 1.00 97.50 88 ALA A N 1
ATOM 679 C CA . ALA A 1 88 ? -3.062 -1.523 -3.049 1.00 97.50 88 ALA A CA 1
ATOM 680 C C . ALA A 1 88 ? -1.756 -1.823 -3.795 1.00 97.50 88 ALA A C 1
ATOM 682 O O . ALA A 1 88 ? -0.748 -2.147 -3.169 1.00 97.50 88 ALA A O 1
ATOM 683 N N . PHE A 1 89 ? -1.785 -1.695 -5.123 1.00 96.75 89 PHE A N 1
ATOM 684 C CA . PHE A 1 89 ? -0.637 -1.852 -6.019 1.00 96.75 89 PHE A CA 1
ATOM 685 C C . PHE A 1 89 ? -0.362 -0.537 -6.750 1.00 96.75 89 PHE A C 1
ATOM 687 O O . PHE A 1 89 ? -1.279 0.249 -6.990 1.00 96.75 89 PHE A O 1
ATOM 694 N N . ALA A 1 90 ? 0.901 -0.295 -7.099 1.00 95.12 90 ALA A N 1
ATOM 695 C CA . ALA A 1 90 ? 1.277 0.888 -7.862 1.00 95.12 90 ALA A CA 1
ATOM 696 C C . ALA A 1 90 ? 0.887 0.737 -9.340 1.00 95.12 90 ALA A C 1
ATOM 698 O O . ALA A 1 90 ? 1.151 -0.294 -9.949 1.00 95.12 90 ALA A O 1
ATOM 699 N N . THR A 1 91 ? 0.330 1.797 -9.923 1.00 94.31 91 THR A N 1
ATOM 700 C CA . THR A 1 91 ? 0.007 1.925 -11.360 1.00 94.31 91 THR A CA 1
ATOM 701 C C . THR A 1 91 ? 1.082 2.712 -12.123 1.00 94.31 91 THR A C 1
ATOM 703 O O . THR A 1 91 ? 0.819 3.400 -13.108 1.00 94.31 91 THR A O 1
ATOM 706 N N . GLY A 1 92 ? 2.308 2.691 -11.606 1.00 94.62 92 GLY A N 1
ATOM 707 C CA . GLY A 1 92 ? 3.435 3.462 -12.113 1.00 94.62 92 GLY A CA 1
ATOM 708 C C . GLY A 1 92 ? 4.738 3.046 -11.442 1.00 94.62 92 GLY A C 1
ATOM 709 O O . GLY A 1 92 ? 4.741 2.318 -10.446 1.00 94.62 92 GLY A O 1
ATOM 710 N N . GLY A 1 93 ? 5.851 3.515 -11.994 1.00 95.19 93 GLY A N 1
ATOM 711 C CA . GLY A 1 93 ? 7.205 3.119 -11.614 1.00 95.19 93 GLY A CA 1
ATOM 712 C C . GLY A 1 93 ? 8.079 4.303 -11.219 1.00 95.19 93 GLY A C 1
ATOM 713 O O . GLY A 1 93 ? 7.588 5.363 -10.822 1.00 95.19 93 GLY A O 1
ATOM 714 N N . CYS A 1 94 ? 9.391 4.115 -11.339 1.00 95.00 94 CYS A N 1
ATOM 715 C CA . CYS A 1 94 ? 10.326 5.229 -11.387 1.00 95.00 94 CYS A CA 1
ATOM 716 C C . CYS A 1 94 ? 11.243 5.085 -12.605 1.00 95.00 94 CYS A C 1
ATOM 718 O O . CYS A 1 94 ? 11.522 3.971 -13.045 1.00 95.00 94 CYS A O 1
ATOM 720 N N . VAL A 1 95 ? 11.737 6.212 -13.106 1.00 93.19 95 VAL A N 1
ATOM 721 C CA . VAL A 1 95 ? 12.886 6.277 -14.013 1.00 93.19 95 VAL A CA 1
ATOM 722 C C . VAL A 1 95 ? 14.102 6.734 -13.215 1.00 93.19 95 VAL A C 1
ATOM 724 O O . VAL A 1 95 ? 13.982 7.633 -12.385 1.00 93.19 95 VAL A O 1
ATOM 727 N N . TRP A 1 96 ? 15.258 6.120 -13.448 1.00 90.44 96 TRP A N 1
ATOM 728 C CA . TRP A 1 96 ? 16.533 6.540 -12.867 1.00 90.44 96 TRP A CA 1
ATOM 729 C C . TRP A 1 96 ? 17.458 6.945 -14.010 1.00 90.44 96 TRP A C 1
ATOM 731 O O . TRP A 1 96 ? 17.897 6.084 -14.764 1.00 90.44 96 TRP A O 1
ATOM 741 N N . GLU A 1 97 ? 17.733 8.242 -14.141 1.00 79.38 97 GLU A N 1
ATOM 742 C CA . GLU A 1 97 ? 18.544 8.777 -15.247 1.00 79.38 97 GLU A CA 1
ATOM 743 C C . GLU A 1 97 ? 20.031 8.408 -15.084 1.00 79.38 97 GLU A C 1
ATOM 745 O O . GLU A 1 97 ? 20.636 7.887 -16.014 1.00 79.38 97 GLU A O 1
ATOM 750 N N . ASP A 1 98 ? 20.568 8.534 -13.863 1.00 79.06 98 ASP A N 1
ATOM 751 C CA . ASP A 1 98 ? 21.977 8.234 -13.537 1.00 79.06 98 ASP A CA 1
ATOM 752 C C . ASP A 1 98 ? 22.125 7.126 -12.471 1.00 79.06 98 ASP A C 1
ATOM 754 O O . ASP A 1 98 ? 23.087 7.088 -11.703 1.00 79.06 98 ASP A O 1
ATOM 758 N N . GLY A 1 99 ? 21.107 6.277 -12.308 1.00 70.38 99 GLY A N 1
ATOM 759 C CA . GLY A 1 99 ? 21.057 5.242 -11.262 1.00 70.38 99 GLY A CA 1
ATOM 760 C C . GLY A 1 99 ? 20.790 5.746 -9.831 1.00 70.38 99 GLY A C 1
ATOM 761 O O . GLY A 1 99 ? 20.361 4.954 -8.996 1.00 70.38 99 GLY A O 1
ATOM 762 N N . ASN A 1 100 ? 20.955 7.047 -9.554 1.00 69.06 100 ASN A N 1
ATOM 763 C CA . ASN A 1 100 ? 20.782 7.637 -8.213 1.00 69.06 100 ASN A CA 1
ATOM 764 C C . ASN A 1 100 ? 19.604 8.621 -8.081 1.00 69.06 100 ASN A C 1
ATOM 766 O O . ASN A 1 100 ? 19.101 8.820 -6.979 1.00 69.06 100 ASN A O 1
ATOM 770 N N . ASN A 1 101 ? 19.131 9.212 -9.183 1.00 77.06 101 ASN A N 1
ATOM 771 C CA . ASN A 1 101 ? 18.092 10.250 -9.172 1.00 77.06 101 ASN A CA 1
ATOM 772 C C . ASN A 1 101 ? 16.766 9.702 -9.711 1.00 77.06 101 ASN A C 1
ATOM 774 O O . ASN A 1 101 ? 16.390 9.946 -10.856 1.00 77.06 101 ASN A O 1
ATOM 778 N N . GLY A 1 102 ? 16.082 8.902 -8.891 1.00 87.00 102 GLY A N 1
ATOM 779 C CA . GLY A 1 102 ? 14.795 8.314 -9.254 1.00 87.00 102 GLY A CA 1
ATOM 780 C C . GLY A 1 102 ? 13.667 9.354 -9.317 1.00 87.00 102 GLY A C 1
ATOM 781 O O . GLY A 1 102 ? 13.421 10.058 -8.338 1.00 87.00 102 GLY A O 1
ATOM 782 N N . ARG A 1 103 ? 12.920 9.396 -10.425 1.00 93.44 103 ARG A N 1
ATOM 783 C CA . ARG A 1 103 ? 11.680 10.176 -10.605 1.00 93.44 103 ARG A CA 1
ATOM 784 C C . ARG A 1 103 ? 10.485 9.244 -10.767 1.00 93.44 103 ARG A C 1
ATOM 786 O O . ARG A 1 103 ? 10.564 8.287 -11.526 1.00 93.44 103 ARG A O 1
ATOM 793 N N . LEU A 1 104 ? 9.363 9.546 -10.109 1.00 94.94 104 LEU A N 1
ATOM 794 C CA . LEU A 1 104 ? 8.107 8.815 -10.311 1.00 94.94 104 LEU A CA 1
ATOM 795 C C . LEU A 1 104 ? 7.534 9.079 -11.708 1.00 94.94 104 LEU A C 1
ATOM 797 O O . LEU A 1 104 ? 7.496 10.227 -12.155 1.00 94.94 104 LEU A O 1
ATOM 801 N N . ILE A 1 105 ? 7.058 8.019 -12.358 1.00 95.94 105 ILE A N 1
ATOM 802 C CA . ILE A 1 105 ? 6.385 8.072 -13.661 1.00 95.94 105 ILE A CA 1
ATOM 803 C C . ILE A 1 105 ? 5.125 7.209 -13.629 1.00 95.94 105 ILE A C 1
ATOM 805 O O . ILE A 1 105 ? 5.081 6.206 -12.907 1.00 95.94 105 ILE A O 1
ATOM 809 N N . SER A 1 106 ? 4.101 7.582 -14.395 1.00 96.62 106 SER A N 1
ATOM 810 C CA . SER A 1 106 ? 2.939 6.712 -14.595 1.00 96.62 106 SER A CA 1
ATOM 811 C C . SER A 1 106 ? 3.286 5.530 -15.508 1.00 96.62 106 SER A C 1
ATOM 813 O O . SER A 1 106 ? 4.307 5.541 -16.195 1.00 96.62 106 SER A O 1
ATOM 815 N N . GLU A 1 107 ? 2.435 4.503 -15.538 1.00 95.50 107 GLU A N 1
ATOM 816 C CA . GLU A 1 107 ? 2.542 3.428 -16.534 1.00 95.50 107 GLU A CA 1
ATOM 817 C C . GLU A 1 107 ? 2.481 3.970 -17.973 1.00 95.50 107 GLU A C 1
ATOM 819 O O . GLU A 1 107 ? 3.258 3.540 -18.820 1.00 95.50 107 GLU A O 1
ATOM 824 N N . GLN A 1 108 ? 1.630 4.967 -18.240 1.00 96.50 108 GLN A N 1
ATOM 825 C CA . GLN A 1 108 ? 1.527 5.598 -19.561 1.00 96.50 108 GLN A CA 1
ATOM 826 C C . GLN A 1 108 ? 2.824 6.313 -19.954 1.00 96.50 108 GLN A C 1
ATOM 828 O O . GLN A 1 108 ? 3.302 6.140 -21.071 1.00 96.50 108 GLN A O 1
ATOM 833 N N . ASP A 1 109 ? 3.434 7.056 -19.028 1.00 96.25 109 ASP A N 1
ATOM 834 C CA . ASP A 1 109 ? 4.723 7.710 -19.278 1.00 96.25 109 ASP A CA 1
ATOM 835 C C . ASP A 1 109 ? 5.840 6.685 -19.505 1.00 96.25 109 ASP A C 1
ATOM 837 O O . ASP A 1 109 ? 6.729 6.917 -20.319 1.00 96.25 109 ASP A O 1
ATOM 841 N N . ALA A 1 110 ? 5.805 5.548 -18.799 1.00 95.06 110 ALA A N 1
ATOM 842 C CA . ALA A 1 110 ? 6.777 4.472 -18.978 1.00 95.06 110 ALA A CA 1
ATOM 843 C C . ALA A 1 110 ? 6.677 3.834 -20.371 1.00 95.06 110 ALA A C 1
ATOM 845 O O . ALA A 1 110 ? 7.707 3.564 -20.990 1.00 95.06 110 ALA A O 1
ATOM 846 N N . VAL A 1 111 ? 5.454 3.631 -20.876 1.00 95.25 111 VAL A N 1
ATOM 847 C CA . VAL A 1 111 ? 5.209 3.144 -22.243 1.00 95.25 111 VAL A CA 1
ATOM 848 C C . VAL A 1 111 ? 5.731 4.148 -23.270 1.00 95.25 111 VAL A C 1
ATOM 850 O O . VAL A 1 111 ? 6.543 3.769 -24.112 1.00 95.25 111 VAL A O 1
ATOM 853 N N . SER A 1 112 ? 5.357 5.427 -23.153 1.00 96.62 112 SER A N 1
ATOM 854 C CA . SER A 1 112 ? 5.834 6.486 -24.056 1.00 96.62 112 SER A CA 1
ATOM 855 C C . SER A 1 112 ? 7.361 6.591 -24.057 1.00 96.62 112 SER A C 1
ATOM 857 O O . SER A 1 112 ? 7.984 6.663 -25.114 1.00 96.62 112 SER A O 1
ATOM 859 N N . LEU A 1 113 ? 7.990 6.519 -22.880 1.00 94.62 113 LEU A N 1
ATOM 860 C CA . LEU A 1 113 ? 9.446 6.559 -22.754 1.00 94.62 113 LEU A CA 1
ATOM 861 C C . LEU A 1 113 ? 10.114 5.351 -23.428 1.00 94.62 113 LEU A C 1
ATOM 863 O O . LEU A 1 113 ? 11.140 5.509 -24.087 1.00 94.62 113 LEU A O 1
ATOM 867 N N . ALA A 1 114 ? 9.551 4.148 -23.293 1.00 94.88 114 ALA A N 1
ATOM 868 C CA . ALA A 1 114 ? 10.085 2.962 -23.962 1.00 94.88 114 ALA A CA 1
ATOM 869 C C . ALA A 1 114 ? 10.031 3.103 -25.493 1.00 94.88 114 ALA A C 1
ATOM 871 O O . ALA A 1 114 ? 11.000 2.757 -26.173 1.00 94.88 114 ALA A O 1
ATOM 872 N N . GLU A 1 115 ? 8.945 3.663 -26.032 1.00 96.69 115 GLU A N 1
ATOM 873 C CA . GLU A 1 115 ? 8.794 3.942 -27.465 1.00 96.69 115 GLU A CA 1
ATOM 874 C C . GLU A 1 115 ? 9.809 4.983 -27.960 1.00 96.69 115 GLU A C 1
ATOM 876 O O . GLU A 1 115 ? 10.511 4.737 -28.947 1.00 96.69 115 GLU A O 1
ATOM 881 N N . GLU A 1 116 ? 9.945 6.109 -27.252 1.00 96.19 116 GLU A N 1
ATOM 882 C CA . GLU A 1 116 ? 10.906 7.178 -27.565 1.00 96.19 116 GLU A CA 1
ATOM 883 C C . GLU A 1 116 ? 12.348 6.661 -27.600 1.00 96.19 116 GLU A C 1
ATOM 885 O O . GLU A 1 116 ? 13.112 6.980 -28.515 1.00 96.19 116 GLU A O 1
ATOM 890 N N . GLN A 1 117 ? 12.709 5.818 -26.631 1.00 94.62 117 GLN A N 1
ATOM 891 C CA . GLN A 1 117 ? 14.046 5.231 -26.521 1.00 94.62 117 GLN A CA 1
ATOM 892 C C . GLN A 1 117 ? 14.238 3.991 -27.404 1.00 94.62 117 GLN A C 1
ATOM 894 O O . GLN A 1 117 ? 15.332 3.426 -27.436 1.00 94.62 117 GLN A O 1
ATOM 899 N N . ARG A 1 118 ? 13.196 3.545 -28.125 1.00 96.38 118 ARG A N 1
ATOM 900 C CA . ARG A 1 118 ? 13.172 2.274 -28.877 1.00 96.38 118 ARG A CA 1
ATOM 901 C C . ARG A 1 118 ? 13.611 1.082 -28.018 1.00 96.38 118 ARG A C 1
ATOM 903 O O . ARG A 1 118 ? 14.234 0.140 -28.512 1.00 96.38 118 ARG A O 1
ATOM 910 N N . ALA A 1 119 ? 13.301 1.140 -26.727 1.00 94.81 119 ALA A N 1
ATOM 911 C CA . ALA A 1 119 ? 13.589 0.094 -25.767 1.00 94.81 119 ALA A CA 1
ATOM 912 C C . ALA A 1 119 ? 12.481 -0.963 -25.810 1.00 94.81 119 ALA A C 1
ATOM 914 O O . ALA A 1 119 ? 11.305 -0.652 -26.000 1.00 94.81 119 ALA A O 1
ATOM 915 N N . LYS A 1 120 ? 12.849 -2.229 -25.612 1.00 94.38 120 LYS A N 1
ATOM 916 C CA . LYS A 1 120 ? 11.885 -3.322 -25.483 1.00 94.38 120 LYS A CA 1
ATOM 917 C C . LYS A 1 120 ? 11.656 -3.600 -23.994 1.00 94.38 120 LYS A C 1
ATOM 919 O O . LYS A 1 120 ? 12.619 -3.971 -23.329 1.00 94.38 120 LYS A O 1
ATOM 924 N N . PRO A 1 121 ? 10.427 -3.452 -23.467 1.00 92.88 121 PRO A N 1
ATOM 925 C CA . PRO A 1 121 ? 10.128 -3.851 -22.098 1.00 92.88 121 PRO A CA 1
ATOM 926 C C . PRO A 1 121 ? 10.384 -5.349 -21.894 1.00 92.88 121 PRO A C 1
ATOM 928 O O . PRO A 1 121 ? 9.992 -6.171 -22.728 1.00 92.88 121 PRO A O 1
ATOM 931 N N . GLU A 1 122 ? 11.019 -5.698 -20.778 1.00 92.50 122 GLU A N 1
ATOM 932 C CA . GLU A 1 122 ? 11.264 -7.078 -20.364 1.00 92.50 122 GLU A CA 1
ATOM 933 C C . GLU A 1 122 ? 10.455 -7.387 -19.106 1.00 92.50 122 GLU A C 1
ATOM 935 O O . GLU A 1 122 ? 10.322 -6.548 -18.214 1.00 92.50 122 GLU A O 1
ATOM 940 N N . ARG A 1 123 ? 9.883 -8.592 -19.067 1.00 88.31 123 ARG A N 1
ATOM 941 C CA . ARG A 1 123 ? 9.249 -9.135 -17.869 1.00 88.31 123 ARG A CA 1
ATOM 942 C C . ARG A 1 123 ? 10.315 -9.890 -17.084 1.00 88.31 123 ARG A C 1
ATOM 944 O O . ARG A 1 123 ? 11.027 -10.693 -17.687 1.00 88.31 123 ARG A O 1
ATOM 951 N N . ASP A 1 124 ? 10.406 -9.594 -15.795 1.00 78.50 124 ASP A N 1
ATOM 952 C CA . ASP A 1 124 ? 11.289 -10.264 -14.841 1.00 78.50 124 ASP A CA 1
ATOM 953 C C . ASP A 1 124 ? 10.887 -11.722 -14.565 1.00 78.50 124 ASP A C 1
ATOM 955 O O . ASP A 1 124 ? 9.697 -12.084 -14.758 1.00 78.50 124 ASP A O 1
#

Radius of gyration: 18.35 Å; chains: 1; bounding box: 45×24×52 Å

Foldseek 3Di:
DPPPPVLVVVQVVQVVVQVVCVVVVHAAEDEDELPPQLLPPHDPGHEYEYEQFPPDAQVAFDDGRHDDVSVVSSVVSPVNHHDDYHYDYAQWGWDDPPRNGTDTDGPVVVVVVCVVVVHDDDDD

Sequence (124 aa):
MEGSRTAKKFLHFLEILYTQSNQKGLKLRVDLEPATPFADPYPLGPQYVVMIYNLYGTHSGPGPKANEPFIVRVSQGMALLPGHTSAAFATGGCVWEDGNNGRLISEQDAVSLAEEQRAKPERD

Organism: NCBI:txid169970

Secondary structure (DSSP, 8-state):
--TTSHHHHHHHHHHHHHHHHHHTT---EEEE-TTS-TTS-PPSSSEEEEE---SSSTTSSS--SS-HHHHHHHHHHHTTSSS-EEEE--SEEEEESSSS-EEEEEHHHHHHHHHHTTPPP---